Protein AF-A0A1X7U2X7-F1 (afdb_monomer_lite)

Radius of gyration: 19.9 Å; chains: 1; bounding box: 52×21×42 Å

Organism: Amphimedon queenslandica (NCBI:txid400682)

Foldseek 3Di:
DVVCVVVVNDDPVNVVVVVVPDDPDDPVVVQVVVVVVVDDRDDDDDPDPVVVVVVVVVVVVPDPDDDDDDDDQWDQDPVRDIDGDDPVVVPPDD

Secondary structure (DSSP, 8-state):
-HHHHHTT---HHHHHHHHHT---S-HHHHHHHHHHTTPPPP----SSHHHHHHHHHHHHHTSSS--------EEE-TT--EEE--GGGTTS--

pLDDT: mean 85.15, std 11.1, range [40.03, 94.56]

Structure (mmCIF, N/CA/C/O backbone):
data_AF-A0A1X7U2X7-F1
#
_entry.id   AF-A0A1X7U2X7-F1
#
loop_
_atom_site.group_PDB
_atom_site.id
_atom_site.type_symbol
_atom_site.label_atom_id
_atom_site.label_alt_id
_atom_site.label_comp_id
_atom_site.label_asym_id
_atom_site.label_entity_id
_atom_site.label_seq_id
_atom_site.pdbx_PDB_ins_code
_atom_site.Cartn_x
_atom_site.Cartn_y
_atom_site.Cartn_z
_atom_site.occupancy
_atom_site.B_iso_or_equiv
_atom_site.auth_seq_id
_atom_site.auth_comp_id
_atom_site.auth_asym_id
_atom_site.auth_atom_id
_atom_site.pdbx_PDB_model_num
ATOM 1 N N . MET A 1 1 ? 16.672 8.192 -14.118 1.00 86.88 1 MET A N 1
ATOM 2 C CA . MET A 1 1 ? 15.878 7.032 -13.651 1.00 86.88 1 MET A CA 1
ATOM 3 C C . MET A 1 1 ? 14.381 7.259 -13.844 1.00 86.88 1 MET A C 1
ATOM 5 O O . MET A 1 1 ? 13.851 6.701 -14.788 1.00 86.88 1 MET A O 1
ATOM 9 N N . LEU A 1 2 ? 13.690 8.069 -13.022 1.00 90.44 2 LEU A N 1
ATOM 10 C CA . LEU A 1 2 ? 12.222 8.225 -13.129 1.00 90.44 2 LEU A CA 1
ATOM 11 C C . LEU A 1 2 ? 11.760 8.814 -14.471 1.00 90.44 2 LEU A C 1
ATOM 13 O O . LEU A 1 2 ? 10.776 8.342 -15.022 1.00 90.44 2 LEU A O 1
ATOM 17 N N . ASP A 1 3 ? 12.511 9.769 -15.023 1.00 92.12 3 ASP A N 1
ATOM 18 C CA . ASP A 1 3 ? 12.255 10.324 -16.359 1.00 92.12 3 ASP A CA 1
ATOM 19 C C . ASP A 1 3 ? 12.320 9.250 -17.467 1.00 92.12 3 ASP A C 1
ATOM 21 O O . ASP A 1 3 ? 11.496 9.195 -18.373 1.00 92.12 3 ASP A O 1
ATOM 25 N N . SER A 1 4 ? 13.252 8.303 -17.355 1.00 89.38 4 SER A N 1
ATOM 26 C CA . SER A 1 4 ? 13.368 7.178 -18.288 1.00 89.38 4 SER A CA 1
ATOM 27 C C . SER A 1 4 ? 12.172 6.226 -18.169 1.00 89.38 4 SER A C 1
ATOM 29 O O . SER A 1 4 ? 11.633 5.782 -19.181 1.00 89.38 4 SER A O 1
ATOM 31 N N . VAL A 1 5 ? 11.698 5.981 -16.938 1.00 90.88 5 VAL A N 1
ATOM 32 C CA . VAL A 1 5 ? 10.482 5.193 -16.668 1.00 90.88 5 VAL A CA 1
ATOM 33 C C . VAL A 1 5 ? 9.247 5.862 -17.276 1.00 90.88 5 VAL A C 1
ATOM 35 O O . VAL A 1 5 ? 8.456 5.176 -17.920 1.00 90.88 5 VAL A O 1
ATOM 38 N N . SER A 1 6 ? 9.085 7.184 -17.129 1.00 94.06 6 SER A N 1
ATOM 39 C CA . SER A 1 6 ? 7.923 7.900 -17.680 1.00 94.06 6 SER A CA 1
ATOM 40 C C . SER A 1 6 ? 7.869 7.877 -19.206 1.00 94.06 6 SER A C 1
ATOM 42 O O . SER A 1 6 ? 6.780 7.870 -19.772 1.00 94.06 6 SER A O 1
ATOM 44 N N . HIS A 1 7 ? 9.024 7.811 -19.872 1.00 94.38 7 HIS A N 1
ATOM 45 C CA . HIS A 1 7 ? 9.119 7.694 -21.330 1.00 94.38 7 HIS A CA 1
ATOM 46 C C . HIS A 1 7 ? 9.124 6.237 -21.833 1.00 94.38 7 HIS A C 1
ATOM 48 O O . HIS A 1 7 ? 9.267 6.004 -23.031 1.00 94.38 7 HIS A O 1
ATOM 54 N N . GLY A 1 8 ? 8.990 5.246 -20.942 1.00 92.75 8 GLY A N 1
ATOM 55 C CA . GLY A 1 8 ? 9.008 3.823 -21.302 1.00 92.75 8 GLY A CA 1
ATOM 56 C C . GLY A 1 8 ? 10.386 3.282 -21.707 1.00 92.75 8 GLY A C 1
ATOM 57 O O . GLY A 1 8 ? 10.479 2.175 -22.232 1.00 92.75 8 GLY A O 1
ATOM 58 N N . CYS A 1 9 ? 11.462 4.029 -21.457 1.00 92.12 9 CYS A N 1
ATOM 59 C CA . CYS A 1 9 ? 12.833 3.621 -21.752 1.00 92.12 9 CYS A CA 1
ATOM 60 C C . CYS A 1 9 ? 13.468 2.982 -20.507 1.00 92.12 9 CYS A C 1
ATOM 62 O O . CYS A 1 9 ? 14.121 3.649 -19.702 1.00 92.12 9 CYS A O 1
ATOM 64 N N . LEU A 1 10 ? 13.237 1.681 -20.320 1.00 91.88 10 LEU A N 1
ATOM 65 C CA . LEU A 1 10 ? 13.767 0.923 -19.185 1.00 91.88 10 LEU A CA 1
ATOM 66 C C . LEU A 1 10 ? 15.100 0.263 -19.553 1.00 91.88 10 LEU A C 1
ATOM 68 O O . LEU A 1 10 ? 15.126 -0.743 -20.255 1.00 91.88 10 LEU A O 1
ATOM 72 N N . THR A 1 11 ? 16.203 0.827 -19.061 1.00 93.06 11 THR A N 1
ATOM 73 C CA . THR A 1 11 ? 17.529 0.193 -19.119 1.00 93.06 11 THR A CA 1
ATOM 74 C C . THR A 1 11 ? 17.697 -0.834 -17.999 1.00 93.06 11 THR A C 1
ATOM 76 O O . TH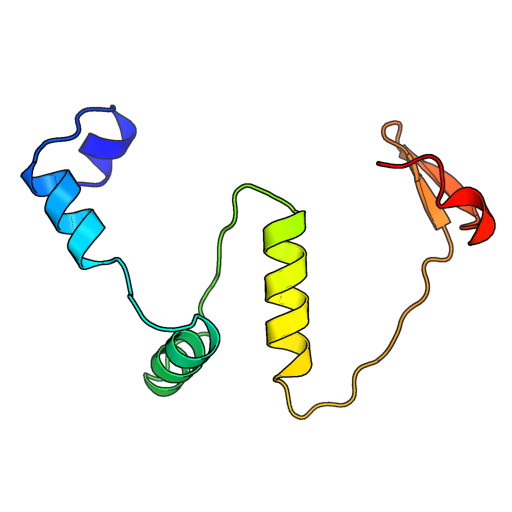R A 1 11 ? 17.022 -0.740 -16.969 1.00 93.06 11 THR A O 1
ATOM 79 N N . ASP A 1 12 ? 18.642 -1.765 -18.149 1.00 94.50 12 ASP A N 1
ATOM 80 C CA . ASP A 1 12 ? 18.977 -2.741 -17.099 1.00 94.50 12 ASP A CA 1
ATOM 81 C C . ASP A 1 12 ? 19.344 -2.052 -15.775 1.00 94.50 12 ASP A C 1
ATOM 83 O O . ASP A 1 12 ? 18.838 -2.424 -14.720 1.00 94.50 12 ASP A O 1
ATOM 87 N N . GLU A 1 13 ? 20.104 -0.953 -15.832 1.00 93.06 13 GLU A N 1
ATOM 88 C CA . GLU A 1 13 ? 20.436 -0.135 -14.657 1.00 93.06 13 GLU A CA 1
ATOM 89 C C . GLU A 1 13 ? 19.184 0.434 -13.962 1.00 93.06 13 GLU A C 1
ATOM 91 O O . GLU A 1 13 ? 19.078 0.420 -12.733 1.00 93.06 13 GLU A O 1
ATOM 96 N N . THR A 1 14 ? 18.199 0.907 -14.737 1.00 92.94 14 THR A N 1
ATOM 97 C CA . THR A 1 14 ? 16.931 1.420 -14.192 1.00 92.94 14 THR A CA 1
ATOM 98 C C . THR A 1 14 ? 16.148 0.304 -13.505 1.00 92.94 14 THR A C 1
ATOM 100 O O . THR A 1 14 ? 15.610 0.502 -12.413 1.00 92.94 14 THR A O 1
ATOM 103 N N . ILE A 1 15 ? 16.103 -0.877 -14.124 1.00 93.06 15 ILE A N 1
ATOM 104 C CA . ILE A 1 15 ? 15.424 -2.055 -13.582 1.00 93.06 15 ILE A CA 1
ATOM 105 C C . ILE A 1 15 ? 16.093 -2.506 -12.281 1.00 93.06 15 ILE A C 1
ATOM 107 O O . ILE A 1 15 ? 15.398 -2.746 -11.292 1.00 93.06 15 ILE A O 1
ATOM 111 N N . ASP A 1 16 ? 17.419 -2.593 -12.252 1.00 94.00 16 ASP A N 1
ATOM 112 C CA . ASP A 1 16 ? 18.165 -3.037 -11.075 1.00 94.00 16 ASP A CA 1
ATOM 113 C C . ASP A 1 16 ? 18.056 -2.035 -9.924 1.00 94.00 16 ASP A C 1
ATOM 115 O O . ASP A 1 16 ? 17.838 -2.433 -8.774 1.00 94.00 16 ASP A O 1
ATOM 119 N N . SER A 1 17 ? 18.074 -0.733 -10.227 1.00 93.25 17 SER A N 1
ATOM 120 C CA . SER A 1 17 ? 17.811 0.308 -9.232 1.00 93.25 17 SER A CA 1
ATOM 121 C C . SER A 1 17 ? 16.422 0.152 -8.602 1.00 93.25 17 SER A C 1
ATOM 123 O O . SER A 1 17 ? 16.296 0.190 -7.376 1.00 93.25 17 SER A O 1
ATOM 125 N N . LEU A 1 18 ? 15.380 -0.104 -9.400 1.00 92.62 18 LEU A N 1
ATOM 126 C CA . LEU A 1 18 ? 14.030 -0.349 -8.880 1.00 92.62 18 LEU A CA 1
ATOM 127 C C . LEU A 1 18 ? 13.945 -1.654 -8.077 1.00 92.62 18 LEU A C 1
ATOM 129 O O . LEU A 1 18 ? 13.369 -1.657 -6.989 1.00 92.62 18 LEU A O 1
ATOM 133 N N . LYS A 1 19 ? 14.552 -2.745 -8.557 1.00 93.06 19 LYS A N 1
ATOM 134 C CA . LYS A 1 19 ? 14.583 -4.034 -7.844 1.00 93.06 19 LYS A CA 1
ATOM 135 C C . LYS A 1 19 ? 15.275 -3.927 -6.487 1.00 93.06 19 LYS A C 1
ATOM 137 O O . LYS A 1 19 ? 14.803 -4.535 -5.533 1.00 93.06 19 LYS A O 1
ATOM 142 N N . SER A 1 20 ? 16.348 -3.142 -6.377 1.00 94.38 20 SER A N 1
ATOM 143 C CA . SER A 1 20 ? 17.050 -2.932 -5.101 1.00 94.38 20 SER A CA 1
ATOM 144 C C . SER A 1 20 ? 16.187 -2.246 -4.033 1.00 94.38 20 SER A C 1
ATOM 146 O O . SER A 1 20 ? 16.431 -2.417 -2.843 1.00 94.38 20 SER A O 1
ATOM 148 N N . ARG A 1 21 ? 15.144 -1.512 -4.451 1.00 90.88 21 ARG A N 1
ATOM 149 C CA . ARG A 1 21 ? 14.176 -0.849 -3.561 1.00 90.88 21 ARG A CA 1
ATOM 150 C C . ARG A 1 21 ? 13.026 -1.765 -3.135 1.00 90.88 21 ARG A C 1
ATOM 152 O O . ARG A 1 21 ? 12.188 -1.352 -2.338 1.00 90.88 21 ARG A O 1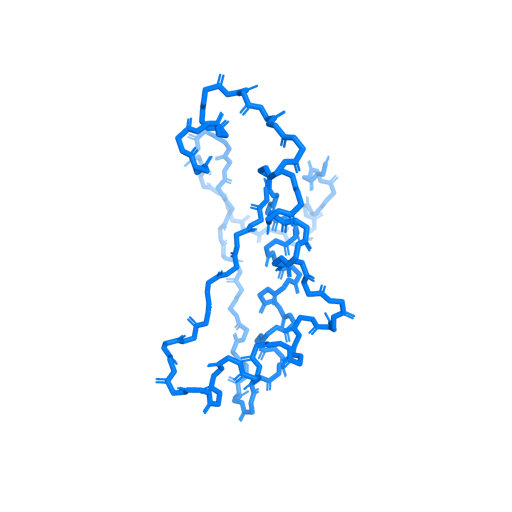
ATOM 159 N N . VAL A 1 22 ? 12.951 -2.986 -3.668 1.00 92.12 22 VAL A N 1
ATOM 160 C CA . VAL A 1 22 ? 11.931 -3.962 -3.277 1.00 92.12 22 VAL A CA 1
ATOM 161 C C . VAL A 1 22 ? 12.313 -4.573 -1.936 1.00 92.12 22 VAL A C 1
ATOM 163 O O . VAL A 1 22 ? 13.319 -5.270 -1.807 1.00 92.12 22 VAL A O 1
ATOM 166 N N . PHE A 1 23 ? 11.462 -4.359 -0.941 1.00 89.12 23 PHE A N 1
ATOM 167 C CA . PHE A 1 23 ? 11.600 -4.991 0.361 1.00 89.12 23 PHE A CA 1
ATOM 168 C C . PHE A 1 23 ? 11.041 -6.418 0.328 1.00 89.12 23 PHE A C 1
ATOM 170 O O . PHE A 1 23 ? 9.972 -6.666 -0.227 1.00 89.12 23 PHE A O 1
ATOM 177 N N . LYS A 1 24 ? 11.762 -7.363 0.942 1.00 92.06 24 LYS A N 1
ATOM 178 C CA . LYS A 1 24 ? 11.341 -8.771 1.090 1.00 92.06 24 LYS A CA 1
ATOM 179 C C . LYS A 1 24 ? 10.802 -9.083 2.490 1.00 92.06 24 LYS A C 1
ATOM 181 O O . LYS A 1 24 ? 10.859 -10.227 2.927 1.00 92.06 24 LYS A O 1
ATOM 186 N N . VAL A 1 25 ? 10.325 -8.064 3.195 1.00 90.88 25 VAL A N 1
ATOM 187 C CA . VAL A 1 25 ? 9.764 -8.184 4.544 1.00 90.88 25 VAL A CA 1
ATOM 188 C C . VAL A 1 25 ? 8.248 -7.968 4.504 1.00 90.88 25 VAL A C 1
ATOM 190 O O . VAL A 1 25 ? 7.753 -7.330 3.566 1.00 90.88 25 VAL A O 1
ATOM 193 N N . PRO A 1 26 ? 7.491 -8.478 5.490 1.00 89.19 26 PRO A N 1
ATOM 194 C CA . PRO A 1 26 ? 6.079 -8.153 5.641 1.00 89.19 26 PRO A CA 1
ATOM 195 C C . PRO A 1 26 ? 5.855 -6.642 5.752 1.00 89.19 26 PRO A C 1
ATOM 197 O O . PRO A 1 26 ? 6.643 -5.916 6.358 1.00 89.19 26 PRO A O 1
ATOM 200 N N . ILE A 1 27 ? 4.739 -6.162 5.203 1.00 86.69 27 ILE A N 1
ATOM 201 C CA . ILE A 1 27 ? 4.442 -4.725 5.155 1.00 86.69 27 ILE A CA 1
ATOM 202 C C . ILE A 1 27 ? 4.346 -4.090 6.548 1.00 86.69 27 ILE A C 1
ATOM 204 O O . ILE A 1 27 ? 4.837 -2.984 6.730 1.00 86.69 27 ILE A O 1
ATOM 208 N N . GLN A 1 28 ? 3.790 -4.801 7.536 1.00 85.88 28 GLN A N 1
ATOM 209 C CA . GLN A 1 28 ? 3.654 -4.316 8.915 1.00 85.88 28 GLN A CA 1
ATOM 210 C C . GLN A 1 28 ? 5.013 -4.096 9.587 1.00 85.88 28 GLN A C 1
ATOM 212 O O . GLN A 1 28 ? 5.204 -3.103 10.283 1.00 85.88 28 GLN A O 1
ATOM 217 N N . GLU A 1 29 ? 5.963 -5.008 9.366 1.00 89.19 29 GLU A N 1
ATOM 218 C CA . GLU A 1 29 ? 7.327 -4.873 9.884 1.00 89.19 29 GLU A CA 1
ATOM 219 C C . GLU A 1 29 ? 8.019 -3.675 9.242 1.00 89.19 29 GLU A C 1
ATOM 221 O O . GLU A 1 29 ? 8.587 -2.842 9.949 1.00 89.19 29 GLU A O 1
ATOM 226 N N . LYS A 1 30 ? 7.887 -3.529 7.915 1.00 88.00 30 LYS A N 1
ATOM 227 C CA . LYS A 1 30 ? 8.478 -2.389 7.209 1.00 88.00 30 LYS A CA 1
ATOM 228 C C . LYS A 1 30 ? 7.884 -1.055 7.648 1.00 88.00 30 LYS A C 1
ATOM 230 O O . LYS A 1 30 ? 8.599 -0.064 7.725 1.00 88.00 30 LYS A O 1
ATOM 235 N N . TYR A 1 31 ? 6.587 -1.025 7.935 1.00 87.00 31 TYR A N 1
ATOM 236 C CA . TYR A 1 31 ? 5.905 0.174 8.411 1.00 87.00 31 TYR A CA 1
ATOM 237 C C . TYR A 1 31 ? 6.469 0.642 9.753 1.00 87.00 31 TYR A C 1
ATOM 239 O O . TYR A 1 31 ? 6.844 1.802 9.883 1.00 87.00 31 TYR A O 1
ATOM 247 N N . LYS A 1 32 ? 6.606 -0.279 10.716 1.00 86.56 32 LYS A N 1
ATOM 248 C CA . LYS A 1 32 ? 7.171 0.014 12.042 1.00 86.56 32 LYS A CA 1
ATOM 249 C C . LYS A 1 32 ? 8.627 0.464 11.960 1.00 86.56 32 LYS A C 1
ATOM 251 O O . LYS A 1 32 ? 9.022 1.375 12.680 1.00 86.56 32 LYS A O 1
ATOM 256 N N . GLU A 1 33 ? 9.414 -0.157 11.080 1.00 88.75 33 GLU A N 1
ATOM 257 C CA . GLU A 1 33 ? 10.790 0.264 10.796 1.00 88.75 33 GLU A CA 1
ATOM 258 C C . GLU A 1 33 ? 10.819 1.734 10.334 1.00 88.75 33 GLU A C 1
ATOM 260 O O . GLU A 1 33 ? 11.503 2.552 10.943 1.00 88.75 33 GLU A O 1
ATOM 265 N N . LEU A 1 34 ? 10.001 2.096 9.340 1.00 86.06 34 LEU A N 1
ATOM 266 C CA . LEU A 1 34 ? 9.941 3.458 8.788 1.00 86.06 34 LEU A CA 1
ATOM 267 C C . LEU A 1 34 ? 9.387 4.499 9.777 1.00 86.06 34 LEU A C 1
ATOM 269 O O . LEU A 1 34 ? 9.864 5.635 9.813 1.00 86.06 34 LEU A O 1
ATOM 273 N N . GLU A 1 35 ? 8.408 4.124 10.602 1.00 83.62 35 GLU A N 1
ATOM 274 C CA . GLU A 1 35 ? 7.913 4.976 11.692 1.00 83.62 35 GLU A CA 1
ATOM 275 C C . GLU A 1 35 ? 8.998 5.216 12.754 1.00 83.62 35 GLU A C 1
ATOM 277 O O . GLU A 1 35 ? 9.142 6.333 13.254 1.00 83.62 35 GLU A O 1
ATOM 282 N N . SER A 1 36 ? 9.810 4.196 13.065 1.00 86.12 36 SER A N 1
ATOM 283 C CA . SER A 1 36 ? 10.903 4.306 14.042 1.00 86.12 36 SER A CA 1
ATOM 284 C C . SER A 1 36 ? 12.038 5.231 13.590 1.00 86.12 36 SER A C 1
ATOM 286 O O . SER A 1 36 ? 12.712 5.828 14.428 1.00 86.12 36 SER A O 1
ATOM 288 N N . GLU A 1 37 ? 12.204 5.425 12.278 1.00 87.81 37 GLU A N 1
ATOM 289 C CA . GLU A 1 37 ? 13.150 6.387 11.696 1.00 87.81 37 GLU A CA 1
ATOM 290 C C . GLU A 1 37 ? 12.713 7.856 11.901 1.00 87.81 37 GLU A C 1
ATOM 292 O O . GLU A 1 37 ? 13.419 8.779 11.490 1.00 87.81 37 GLU A O 1
ATOM 297 N N . GLY A 1 38 ? 11.573 8.101 12.562 1.00 72.38 38 GLY A N 1
ATOM 298 C CA . GLY A 1 38 ? 11.094 9.441 12.920 1.00 72.38 38 GLY A CA 1
ATOM 299 C C . GLY A 1 38 ? 10.466 10.201 11.752 1.00 72.38 38 GLY A C 1
ATOM 300 O O . GLY A 1 38 ? 10.338 11.426 11.800 1.00 72.38 38 GLY A O 1
ATOM 301 N N . THR A 1 39 ? 10.095 9.488 10.690 1.00 73.88 39 THR A N 1
ATOM 302 C CA . THR A 1 39 ? 9.425 10.063 9.522 1.00 73.88 39 THR A CA 1
ATOM 303 C C . THR A 1 39 ? 7.906 10.070 9.703 1.00 73.88 39 THR A C 1
ATOM 305 O O . THR A 1 39 ? 7.359 9.387 10.567 1.00 73.88 39 THR A O 1
ATOM 308 N N . ASN A 1 40 ? 7.203 10.872 8.895 1.00 76.31 40 ASN A N 1
ATOM 309 C CA . ASN A 1 40 ? 5.745 10.767 8.811 1.00 76.31 40 ASN A CA 1
ATOM 310 C C . ASN A 1 40 ? 5.354 9.325 8.447 1.00 76.31 40 ASN A C 1
ATOM 312 O O . ASN A 1 40 ? 6.079 8.708 7.659 1.0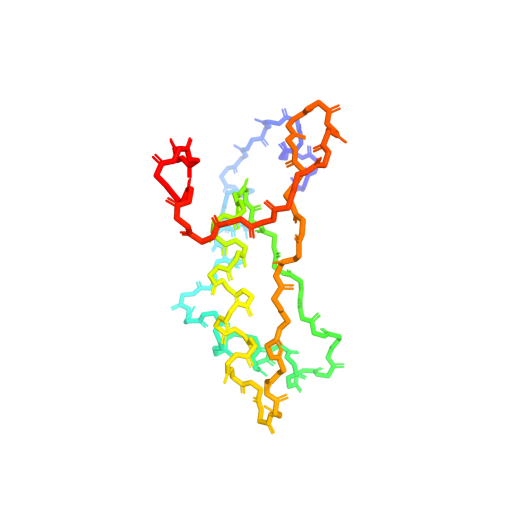0 76.31 40 ASN A O 1
ATOM 316 N N . PRO A 1 41 ? 4.208 8.813 8.940 1.00 74.25 41 PRO A N 1
ATOM 317 C CA . PRO A 1 41 ? 3.740 7.486 8.573 1.00 74.25 41 PRO A CA 1
ATOM 318 C C . PRO A 1 41 ? 3.771 7.312 7.048 1.00 74.25 41 PRO A C 1
ATOM 320 O O . PRO A 1 41 ? 3.321 8.215 6.326 1.00 74.25 41 PRO A O 1
ATOM 323 N N . PRO A 1 42 ? 4.327 6.202 6.536 1.00 83.19 42 PRO A N 1
ATOM 324 C CA . PRO A 1 42 ? 4.470 6.013 5.101 1.00 83.19 42 PRO A CA 1
ATOM 325 C C . PRO A 1 42 ? 3.105 5.996 4.397 1.00 83.19 42 PRO A C 1
ATOM 327 O O . PRO A 1 42 ? 2.068 5.766 5.008 1.00 83.19 42 PRO A O 1
ATOM 330 N N . ILE A 1 43 ? 3.090 6.251 3.087 1.00 86.50 43 ILE A N 1
ATOM 331 C CA . ILE A 1 43 ? 1.875 6.168 2.264 1.00 86.50 43 ILE A CA 1
ATOM 332 C C . ILE A 1 43 ? 2.004 4.963 1.338 1.00 86.50 43 ILE A C 1
ATOM 334 O O . ILE A 1 43 ? 2.975 4.849 0.588 1.00 86.50 43 ILE A O 1
ATOM 338 N N . CYS A 1 44 ? 1.006 4.081 1.353 1.00 88.69 44 CYS A N 1
ATOM 339 C CA . CYS A 1 44 ? 0.934 2.950 0.435 1.00 88.69 44 CYS A CA 1
ATOM 340 C C . CYS A 1 44 ? -0.004 3.251 -0.737 1.00 88.69 44 CYS A C 1
ATOM 342 O O . CYS A 1 44 ? -1.157 3.632 -0.544 1.00 88.69 44 CYS A O 1
ATOM 344 N N . LEU A 1 45 ? 0.486 3.040 -1.959 1.00 91.69 45 LEU A N 1
ATOM 345 C CA . LEU A 1 45 ? -0.287 3.200 -3.188 1.00 91.69 45 LEU A CA 1
ATOM 346 C C . LEU A 1 45 ? -0.577 1.826 -3.787 1.00 91.69 45 LEU A C 1
ATOM 348 O O . LEU A 1 45 ? 0.351 1.056 -4.043 1.00 91.69 45 LEU A O 1
ATOM 352 N N . PHE A 1 46 ? -1.852 1.536 -4.051 1.00 92.12 46 PHE A N 1
ATOM 353 C CA . PHE A 1 46 ? -2.265 0.300 -4.710 1.00 92.12 46 PHE A CA 1
ATOM 354 C C . PHE A 1 46 ? -3.065 0.590 -5.982 1.00 92.12 46 PHE A C 1
ATOM 356 O O . PHE A 1 46 ? -3.856 1.532 -6.007 1.00 92.12 46 PHE A O 1
ATOM 363 N N . PRO A 1 47 ? -2.931 -0.245 -7.028 1.00 92.25 47 PRO A N 1
ATOM 364 C CA . PRO A 1 47 ? -3.707 -0.077 -8.257 1.00 92.25 47 PRO A CA 1
ATOM 365 C C . PRO A 1 47 ? -5.209 -0.356 -8.104 1.00 92.25 47 PRO A C 1
ATOM 367 O O . PRO A 1 47 ? -5.992 0.042 -8.962 1.00 92.25 47 PRO A O 1
ATOM 370 N N . LYS A 1 48 ? -5.618 -1.102 -7.069 1.00 94.56 48 LYS A N 1
ATOM 371 C CA . LYS A 1 48 ? -6.999 -1.567 -6.883 1.00 94.56 48 LYS A CA 1
ATOM 372 C C . LYS A 1 48 ? -7.505 -1.275 -5.477 1.00 94.56 48 LYS A C 1
ATOM 374 O O . LYS A 1 48 ? -6.765 -1.414 -4.504 1.00 94.56 48 LYS A O 1
ATOM 379 N N . LEU A 1 49 ? -8.797 -0.959 -5.386 1.00 91.12 49 LEU A N 1
ATOM 380 C CA . LEU A 1 49 ? -9.470 -0.650 -4.123 1.00 91.12 49 LEU A CA 1
ATOM 381 C C . LEU A 1 49 ? -9.475 -1.825 -3.142 1.00 91.12 49 LEU A C 1
ATOM 383 O O . LEU A 1 49 ? -9.344 -1.602 -1.945 1.00 91.12 49 LEU A O 1
ATOM 387 N N . ASP A 1 50 ? -9.576 -3.067 -3.622 1.00 94.38 50 ASP A N 1
ATOM 388 C CA . ASP A 1 50 ? -9.593 -4.243 -2.746 1.00 94.38 50 ASP A CA 1
ATOM 389 C C . ASP A 1 50 ? -8.251 -4.445 -2.022 1.00 94.38 50 ASP A C 1
ATOM 391 O O . ASP A 1 50 ? -8.224 -4.861 -0.866 1.00 94.38 50 ASP A O 1
ATOM 395 N N . ALA A 1 51 ? -7.137 -4.126 -2.687 1.00 92.81 51 ALA A N 1
ATOM 396 C CA . ALA A 1 51 ? -5.810 -4.143 -2.083 1.00 92.81 51 ALA A CA 1
ATOM 397 C C . ALA A 1 51 ? -5.648 -3.008 -1.060 1.00 92.81 51 ALA A C 1
ATOM 399 O O . ALA A 1 51 ? -5.178 -3.268 0.047 1.00 92.81 51 ALA A O 1
ATOM 400 N N . CYS A 1 52 ? -6.104 -1.790 -1.393 1.00 92.69 52 CYS A N 1
ATOM 401 C CA . CYS A 1 52 ? -6.145 -0.673 -0.441 1.00 92.69 52 CYS A CA 1
ATOM 402 C C . CYS A 1 52 ? -6.944 -1.038 0.814 1.00 92.69 52 CYS A C 1
ATOM 404 O O . CYS A 1 52 ? -6.465 -0.836 1.924 1.00 92.69 52 CYS A O 1
ATOM 406 N N . GLN A 1 53 ? -8.148 -1.591 0.639 1.00 93.62 53 GLN A N 1
ATOM 407 C CA . GLN A 1 53 ? -9.030 -1.958 1.742 1.00 93.62 53 GLN A CA 1
ATOM 408 C C . GLN A 1 53 ? -8.354 -2.953 2.690 1.00 93.62 53 GLN A C 1
ATOM 410 O O . GLN A 1 53 ? -8.285 -2.687 3.885 1.00 93.62 53 GLN A O 1
ATOM 415 N N . LYS A 1 54 ? -7.796 -4.049 2.158 1.00 93.50 54 LYS A N 1
ATOM 416 C CA . LYS A 1 54 ? -7.124 -5.083 2.965 1.00 93.50 54 LYS A CA 1
ATOM 417 C C . LYS A 1 54 ? -5.983 -4.518 3.804 1.00 93.50 54 LYS A C 1
ATOM 419 O O . LYS A 1 54 ? -5.829 -4.894 4.959 1.00 93.50 54 LYS A O 1
ATOM 424 N N . ILE A 1 55 ? -5.170 -3.637 3.220 1.00 91.69 55 ILE A N 1
ATOM 425 C CA . ILE A 1 55 ? -4.050 -3.027 3.941 1.00 91.69 55 ILE A CA 1
ATOM 426 C C . ILE A 1 55 ? -4.545 -2.019 4.973 1.00 91.69 55 ILE A C 1
ATOM 428 O O . ILE A 1 55 ? -4.054 -2.032 6.095 1.00 91.69 55 ILE A O 1
ATOM 432 N N . ASN A 1 56 ? -5.543 -1.201 4.647 1.00 91.50 56 ASN A N 1
ATOM 433 C CA . ASN A 1 56 ? -6.108 -0.253 5.605 1.00 91.50 56 ASN A CA 1
ATOM 434 C C . ASN A 1 56 ? -6.740 -0.966 6.811 1.00 91.50 56 ASN A C 1
ATOM 436 O O . ASN A 1 56 ? -6.537 -0.525 7.936 1.00 91.50 56 ASN A O 1
ATOM 440 N N . GLU A 1 57 ? -7.457 -2.072 6.591 1.00 92.56 57 GLU A N 1
ATOM 441 C CA . GLU A 1 57 ? -8.007 -2.917 7.660 1.00 92.56 57 GLU A CA 1
ATOM 442 C C . GLU A 1 57 ? -6.885 -3.522 8.520 1.00 92.56 57 GLU A C 1
ATOM 444 O O . GLU A 1 57 ? -6.885 -3.336 9.734 1.00 92.56 57 GLU A O 1
ATOM 449 N N . LEU A 1 58 ? -5.873 -4.139 7.893 1.00 90.69 58 LEU A N 1
ATOM 450 C CA . LEU A 1 58 ? -4.710 -4.716 8.582 1.00 90.69 58 LEU A CA 1
ATOM 451 C C . LEU A 1 58 ? -3.972 -3.686 9.455 1.00 90.69 58 LEU A C 1
ATOM 453 O O . LEU A 1 58 ? -3.567 -3.982 10.580 1.00 90.69 58 LEU A O 1
ATOM 457 N N . MET A 1 59 ? -3.759 -2.481 8.924 1.00 88.25 59 MET A N 1
ATOM 458 C CA . MET A 1 59 ? -3.083 -1.409 9.649 1.00 88.25 59 MET A CA 1
ATOM 459 C C . MET A 1 59 ? -3.966 -0.863 10.776 1.00 88.25 59 MET A C 1
ATOM 461 O O . MET A 1 59 ? -3.458 -0.646 11.874 1.00 88.25 59 MET A O 1
ATOM 465 N N . LEU A 1 60 ? -5.277 -0.710 10.557 1.00 90.06 60 LEU A N 1
ATOM 466 C CA . LEU A 1 60 ? -6.224 -0.264 11.583 1.00 90.06 60 LEU A CA 1
ATOM 467 C C . LEU A 1 60 ? -6.307 -1.246 12.760 1.00 90.06 60 LEU A C 1
ATOM 469 O O . LEU A 1 60 ? -6.295 -0.808 13.907 1.00 90.06 60 LEU A O 1
ATOM 473 N N . GLU A 1 61 ? -6.343 -2.553 12.491 1.00 89.25 61 GLU A N 1
ATOM 474 C CA . GLU A 1 61 ? -6.335 -3.607 13.519 1.00 89.25 61 GLU A CA 1
ATOM 475 C C . GLU A 1 61 ? -5.046 -3.621 14.351 1.00 89.25 61 GLU A C 1
ATOM 477 O O . GLU A 1 61 ? -5.052 -4.059 15.500 1.00 89.25 61 GLU A O 1
ATOM 482 N N . SER A 1 62 ? -3.934 -3.140 13.786 1.00 85.94 62 SER A N 1
ATOM 483 C CA . SER A 1 62 ? -2.651 -3.086 14.491 1.00 85.94 62 SER A CA 1
ATOM 484 C C . SER A 1 62 ? -2.532 -1.921 15.478 1.00 85.94 62 SER A C 1
ATOM 486 O O . SER A 1 62 ? -1.612 -1.911 16.296 1.00 85.94 62 SER A O 1
ATOM 488 N N . LEU A 1 63 ? -3.447 -0.946 15.416 1.00 87.44 63 LEU A N 1
ATOM 489 C CA . LEU A 1 63 ? -3.477 0.182 16.340 1.00 87.44 63 LEU A CA 1
ATOM 490 C C . LEU A 1 63 ? -4.105 -0.244 17.670 1.00 87.44 63 LEU A C 1
ATOM 492 O O . LEU A 1 63 ? -5.216 -0.765 17.707 1.00 87.44 63 LEU A O 1
ATOM 496 N N . GLU A 1 64 ? -3.453 0.084 18.784 1.00 86.69 64 GLU A N 1
ATOM 497 C CA . GLU A 1 64 ? -3.937 -0.191 20.150 1.00 86.69 64 GLU A CA 1
ATOM 498 C C . GLU A 1 64 ? -5.070 0.767 20.584 1.00 86.69 64 GLU A C 1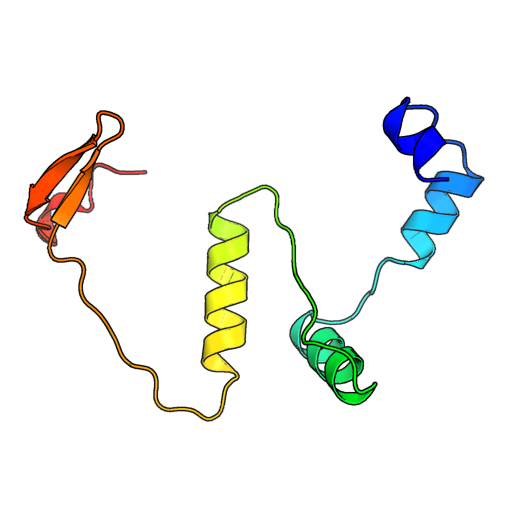
ATOM 500 O O . GLU A 1 64 ? -5.136 1.234 21.722 1.00 86.69 64 GLU A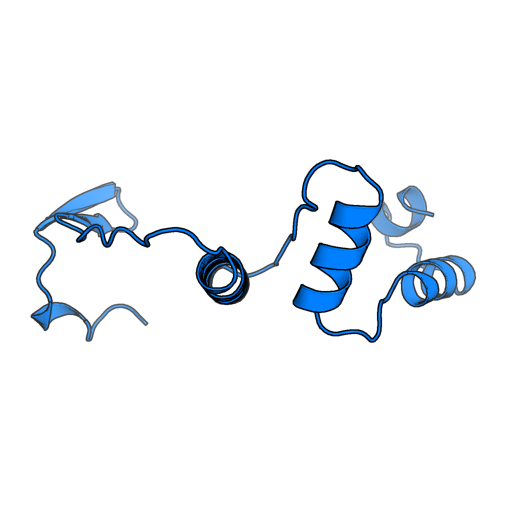 O 1
ATOM 505 N N . THR A 1 65 ? -5.965 1.113 19.660 1.00 90.75 65 THR A N 1
ATOM 506 C CA . THR A 1 65 ? -7.060 2.061 19.881 1.00 90.75 65 THR A CA 1
ATOM 507 C C . THR A 1 65 ? -8.409 1.373 19.732 1.00 90.75 65 THR A C 1
ATOM 509 O O . THR A 1 65 ? -8.550 0.351 19.064 1.00 90.75 65 THR A O 1
ATOM 512 N N . LYS A 1 66 ? -9.440 1.930 20.373 1.00 93.44 66 LYS A N 1
ATOM 513 C CA . LYS A 1 66 ? -10.796 1.397 20.253 1.00 93.44 66 LYS A CA 1
ATOM 514 C C . LYS A 1 66 ? -11.335 1.655 18.844 1.00 93.44 66 LYS A C 1
ATOM 516 O O . LYS A 1 66 ? -11.604 2.802 18.490 1.00 93.44 66 LYS A O 1
ATOM 521 N N . THR A 1 67 ? -11.574 0.592 18.085 1.00 91.56 67 THR A N 1
ATOM 522 C CA . THR A 1 67 ? -12.281 0.667 16.803 1.00 91.56 67 THR A CA 1
ATOM 523 C C . THR A 1 67 ? -13.729 1.108 17.020 1.00 91.56 67 THR A C 1
ATOM 525 O O . THR A 1 67 ? -14.417 0.630 17.928 1.00 91.56 67 THR A O 1
ATOM 528 N N . ILE A 1 68 ? -14.201 2.029 16.183 1.00 92.88 68 ILE A N 1
ATOM 529 C CA . ILE A 1 68 ? -15.599 2.463 16.147 1.00 92.88 68 ILE A CA 1
ATOM 530 C C . ILE A 1 68 ? -16.192 1.978 14.829 1.00 92.88 68 ILE A C 1
ATOM 532 O O . ILE A 1 68 ? -15.722 2.357 13.759 1.00 92.88 68 ILE A O 1
ATOM 536 N N . GLU A 1 69 ? -17.232 1.155 14.907 1.00 88.75 69 GLU A N 1
ATOM 537 C CA . GLU A 1 69 ? -17.969 0.709 13.728 1.00 88.75 69 GLU A CA 1
ATOM 538 C C . GLU A 1 69 ? -19.042 1.736 13.356 1.00 88.75 69 GLU A C 1
ATOM 540 O O . GLU A 1 69 ? -19.885 2.108 14.175 1.00 88.75 69 GLU A O 1
ATOM 545 N N . LEU A 1 70 ? -19.023 2.183 12.101 1.00 88.19 70 LEU A N 1
ATOM 546 C CA . LEU A 1 70 ? -20.031 3.073 11.534 1.00 88.19 70 LEU A CA 1
ATOM 547 C C . LEU A 1 70 ? -20.797 2.320 10.446 1.00 88.19 70 LEU A C 1
ATOM 549 O O . LEU A 1 70 ? -20.207 1.794 9.504 1.00 88.19 70 LEU A O 1
ATOM 553 N N . ALA A 1 71 ? -22.121 2.257 10.576 1.00 83.06 71 ALA A N 1
ATOM 554 C CA . ALA A 1 71 ? -22.971 1.575 9.609 1.00 83.06 71 ALA A CA 1
ATOM 555 C C . ALA A 1 71 ? -23.293 2.480 8.410 1.00 83.06 71 ALA A C 1
ATOM 557 O O . ALA A 1 71 ? -23.650 3.646 8.580 1.00 83.06 71 ALA A O 1
ATOM 558 N N . CYS A 1 72 ? -23.249 1.922 7.196 1.00 81.62 72 CYS A N 1
ATOM 559 C CA . CYS A 1 72 ? -23.799 2.588 6.017 1.00 81.62 72 CYS A CA 1
ATOM 560 C C . CYS A 1 72 ? -25.316 2.744 6.169 1.00 81.62 72 CYS A C 1
ATOM 562 O O . CYS A 1 72 ? -26.031 1.761 6.356 1.00 81.62 72 CYS A O 1
ATOM 564 N N . VAL A 1 73 ? -25.801 3.980 6.059 1.00 82.19 73 VAL A N 1
ATOM 565 C CA . VAL A 1 73 ? -27.239 4.294 6.082 1.00 82.19 73 VAL A CA 1
ATOM 566 C C . VAL A 1 73 ? -27.805 4.367 4.666 1.00 82.19 73 VAL A C 1
ATOM 568 O O . VAL A 1 73 ? -28.953 3.984 4.445 1.00 82.19 73 VAL A O 1
ATOM 571 N N . ASP A 1 74 ? -26.984 4.789 3.704 1.00 82.62 74 ASP A N 1
ATOM 572 C CA . ASP A 1 74 ? -27.355 4.966 2.305 1.00 82.62 74 ASP A CA 1
ATOM 573 C C . ASP A 1 74 ? -26.282 4.360 1.375 1.00 82.62 74 ASP A C 1
ATOM 575 O O . ASP A 1 74 ? -25.106 4.266 1.733 1.00 82.62 74 ASP A O 1
ATOM 579 N N . VAL A 1 75 ? -26.701 3.924 0.189 1.00 80.12 75 VAL A N 1
ATOM 580 C CA . VAL A 1 75 ? -25.868 3.456 -0.928 1.00 80.12 75 VAL A CA 1
ATOM 581 C C . VAL A 1 75 ? -25.975 4.474 -2.046 1.00 80.12 75 VAL A C 1
ATOM 583 O O . VAL A 1 75 ? -27.073 4.956 -2.320 1.00 80.12 75 VAL A O 1
ATOM 586 N N . VAL A 1 76 ? -24.851 4.761 -2.696 1.00 80.56 76 VAL A N 1
ATOM 587 C CA . VAL A 1 76 ? -24.793 5.604 -3.890 1.00 80.56 76 VAL A CA 1
ATOM 588 C C . VAL A 1 76 ? -24.494 4.718 -5.094 1.00 80.56 76 VAL A C 1
ATOM 590 O O . VAL A 1 76 ? -23.573 3.902 -5.030 1.00 80.56 76 VAL A O 1
ATOM 593 N N . ASP A 1 77 ? -25.285 4.837 -6.157 1.00 80.75 77 ASP A N 1
ATOM 594 C CA . ASP A 1 77 ? -25.017 4.148 -7.423 1.00 80.75 77 ASP A CA 1
ATOM 595 C C . ASP A 1 77 ? -24.060 4.943 -8.333 1.00 80.75 77 ASP A C 1
ATOM 597 O O . ASP A 1 77 ? -23.664 6.068 -8.026 1.00 80.75 77 ASP A O 1
ATOM 601 N N . GLU A 1 78 ? -23.672 4.359 -9.470 1.00 81.81 78 GLU A N 1
ATOM 602 C CA . GLU A 1 78 ? -22.772 4.994 -10.450 1.00 81.81 78 GLU A CA 1
ATOM 603 C C . GLU A 1 78 ? -23.328 6.310 -11.025 1.00 81.81 78 GLU A C 1
ATOM 605 O O . GLU A 1 78 ? -22.568 7.138 -11.526 1.00 81.81 78 GLU A O 1
ATOM 610 N N . CYS A 1 79 ? -24.644 6.524 -10.939 1.00 84.69 79 CYS A N 1
ATOM 611 C CA . CYS A 1 79 ? -25.321 7.740 -11.380 1.00 84.69 79 CYS A CA 1
ATOM 612 C C . CYS A 1 79 ? -25.459 8.789 -10.262 1.00 84.69 79 CYS A C 1
ATOM 614 O O . CYS A 1 79 ? -25.996 9.869 -10.510 1.00 84.69 79 CYS A O 1
ATOM 616 N N . GLY A 1 80 ? -24.983 8.502 -9.047 1.00 80.12 80 GLY A N 1
ATOM 617 C CA . GLY A 1 80 ? -25.091 9.398 -7.898 1.00 80.12 80 GLY A CA 1
ATOM 618 C C . GLY A 1 80 ? -26.440 9.342 -7.172 1.00 80.12 80 GLY A C 1
ATOM 619 O O . GLY A 1 80 ? -26.677 10.163 -6.283 1.00 80.12 80 GLY A O 1
ATOM 620 N N . SER A 1 81 ? -27.325 8.401 -7.513 1.00 85.25 81 SER A N 1
ATOM 621 C CA . SER A 1 81 ? -28.609 8.230 -6.823 1.00 85.25 81 SER A CA 1
ATOM 622 C C . SER A 1 81 ? -28.394 7.593 -5.455 1.00 85.25 81 SER A C 1
ATOM 624 O O . SER A 1 81 ? -27.592 6.670 -5.317 1.00 85.25 81 SER A O 1
ATOM 626 N N . THR A 1 82 ? -29.142 8.046 -4.448 1.00 84.19 82 THR A N 1
ATOM 627 C CA . THR A 1 82 ? -29.068 7.511 -3.084 1.00 84.19 82 THR A CA 1
ATOM 628 C C . THR A 1 82 ? -30.240 6.577 -2.786 1.00 84.19 82 THR A C 1
ATOM 630 O O . THR A 1 82 ? -31.392 6.858 -3.117 1.00 84.19 82 THR A O 1
ATOM 633 N N . ALA A 1 83 ? -29.960 5.451 -2.133 1.00 81.56 83 ALA A N 1
ATOM 634 C CA . ALA A 1 83 ? -30.972 4.523 -1.635 1.00 81.56 83 ALA A CA 1
ATOM 635 C C . ALA A 1 83 ? -30.623 4.071 -0.218 1.00 81.56 83 ALA A C 1
ATOM 637 O O . ALA A 1 83 ? -29.450 3.930 0.112 1.00 81.56 83 ALA A O 1
ATOM 638 N N . LYS A 1 84 ? -31.630 3.791 0.616 1.00 81.31 84 LYS A N 1
ATOM 639 C CA . LYS A 1 84 ? -31.390 3.253 1.962 1.00 81.31 84 LYS A CA 1
ATOM 640 C C . LYS A 1 84 ? -30.645 1.922 1.870 1.00 81.31 84 LYS A C 1
ATOM 642 O O . LYS A 1 84 ? -31.030 1.041 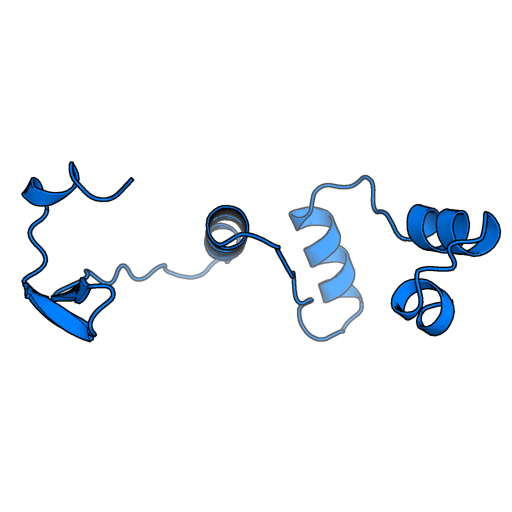1.100 1.00 81.31 84 LYS A O 1
ATOM 647 N N . PHE A 1 85 ? -29.590 1.775 2.664 1.00 75.06 85 PHE A N 1
ATOM 648 C CA . PHE A 1 85 ? -28.813 0.542 2.719 1.00 75.06 85 PHE A CA 1
ATOM 649 C C . PHE A 1 85 ? -29.666 -0.590 3.315 1.00 75.06 85 PHE A C 1
ATOM 651 O O . PHE A 1 85 ? -30.032 -0.554 4.489 1.00 75.06 85 PHE A O 1
ATOM 658 N N . ASP A 1 86 ? -29.969 -1.616 2.514 1.00 75.25 86 ASP A N 1
ATOM 659 C CA . ASP A 1 86 ? -30.589 -2.860 2.981 1.00 75.25 86 ASP A CA 1
ATOM 660 C C . ASP A 1 86 ? -29.565 -4.005 2.927 1.00 75.25 86 ASP A C 1
ATOM 662 O O . ASP A 1 86 ? -29.043 -4.380 1.873 1.00 75.25 86 ASP A O 1
ATOM 666 N N . LYS A 1 87 ? -29.287 -4.599 4.093 1.00 66.12 87 LYS A N 1
ATOM 667 C CA . LYS A 1 87 ? -28.346 -5.717 4.272 1.00 66.12 87 LYS A CA 1
ATOM 668 C C . LYS A 1 87 ? -28.730 -6.945 3.429 1.00 66.12 87 LYS A C 1
ATOM 670 O O . LYS A 1 87 ? -27.861 -7.769 3.127 1.00 66.12 87 LYS A O 1
ATOM 675 N N . LYS A 1 88 ? -30.001 -7.078 3.022 1.00 65.19 88 LYS A N 1
ATOM 676 C CA . LYS A 1 88 ? -30.494 -8.172 2.163 1.00 65.19 88 LYS A CA 1
ATOM 677 C C . LYS A 1 88 ? -30.060 -8.040 0.697 1.00 65.19 88 LYS A C 1
ATOM 679 O O . LYS A 1 88 ? -30.018 -9.048 -0.010 1.00 65.19 88 LYS A O 1
ATOM 684 N N . THR A 1 89 ? -29.670 -6.850 0.242 1.00 56.41 89 THR A N 1
ATOM 685 C CA . THR A 1 89 ? -29.357 -6.556 -1.172 1.00 56.41 89 THR A CA 1
ATOM 686 C C . THR A 1 89 ? -27.911 -6.876 -1.567 1.00 56.41 89 THR A C 1
ATOM 688 O O . THR A 1 89 ? -27.532 -6.696 -2.724 1.00 56.41 89 THR A O 1
ATOM 691 N N . ARG A 1 90 ? -27.110 -7.438 -0.646 1.00 53.22 90 ARG A N 1
ATOM 692 C CA . ARG A 1 90 ? -25.681 -7.791 -0.814 1.00 53.22 90 ARG A CA 1
ATOM 693 C C . ARG A 1 90 ? -25.363 -8.643 -2.061 1.00 53.22 90 ARG A C 1
ATOM 695 O O . ARG A 1 90 ? -24.206 -8.751 -2.440 1.00 53.22 90 ARG A O 1
ATOM 702 N N . LYS A 1 91 ? -26.367 -9.261 -2.700 1.00 51.38 91 LYS A N 1
ATOM 703 C CA . LYS A 1 91 ? -26.216 -10.194 -3.832 1.00 51.38 91 LYS A CA 1
ATOM 704 C C . LYS A 1 91 ? -26.002 -9.567 -5.219 1.00 51.38 91 LYS A C 1
ATOM 706 O O . LYS A 1 91 ? -25.804 -10.337 -6.150 1.00 51.38 91 LYS A O 1
ATOM 711 N N . LYS A 1 92 ? -26.055 -8.243 -5.398 1.00 50.09 92 LYS A N 1
ATOM 712 C CA . LYS A 1 92 ? -25.993 -7.638 -6.750 1.00 50.09 92 LYS A CA 1
ATOM 713 C C . LYS A 1 92 ? -24.761 -6.797 -7.076 1.00 50.09 92 LYS A C 1
ATOM 715 O O . LYS A 1 92 ? -24.649 -6.367 -8.213 1.00 50.09 92 LYS A O 1
ATOM 720 N N . ILE A 1 93 ? -23.848 -6.582 -6.134 1.00 49.62 93 ILE A N 1
ATOM 721 C CA . ILE A 1 93 ? -22.655 -5.766 -6.384 1.00 49.62 93 ILE A CA 1
ATOM 722 C C . ILE A 1 93 ? -21.429 -6.658 -6.203 1.00 49.62 93 ILE A C 1
ATOM 724 O O . ILE A 1 93 ? -20.862 -6.747 -5.112 1.00 49.62 93 ILE A O 1
ATOM 728 N N . ARG A 1 94 ? -21.089 -7.398 -7.259 1.00 40.03 94 ARG A N 1
ATOM 729 C CA . ARG A 1 94 ? -19.774 -8.008 -7.441 1.00 40.03 94 ARG A CA 1
ATOM 730 C C . ARG A 1 94 ? -19.483 -8.199 -8.918 1.00 40.03 94 ARG A C 1
ATOM 732 O O . ARG A 1 94 ? -20.425 -8.611 -9.629 1.00 40.03 94 ARG A O 1
#

Sequence (94 aa):
MLDSVSHGCLTDETIDSLKSRVFKVPIQEKYKELESEGTNPPICLFPKLDACQKINELMLESLETKTIELACVDVVDECGSTAKFDKKTRKKIR